Protein AF-A0A8S3HM03-F1 (afdb_monomer_lite)

Sequence (88 aa):
LLHLLNSSTRDRLRQLTYEFIVLCLTDVRCMELSPSSLGIGCLLMACDAINCCDIIPKQVFEYEQVKNITFQTSLIFIQQILMNINCE

Radius of gyration: 12.64 Å; chains: 1; bounding box: 28×20×33 Å

Foldseek 3Di:
DLVVDDPVLSVQLVVQLVVLLVLLVVDPVSVPDDPVLSSVLSSQVSCVVSVVNPPRVVVVCVVVVPPDPSSVVSNVVSVVSVVVVVVD

Structure (mmCIF, N/CA/C/O backbone):
data_AF-A0A8S3HM03-F1
#
_entry.id   AF-A0A8S3HM03-F1
#
loop_
_atom_site.group_PDB
_atom_site.id
_atom_site.type_symbol
_atom_site.label_atom_id
_atom_site.label_alt_id
_atom_site.label_comp_id
_atom_site.label_asym_id
_atom_site.label_entity_id
_atom_site.label_seq_id
_atom_site.pdbx_PDB_ins_code
_atom_site.Cartn_x
_atom_site.Cartn_y
_atom_site.Cartn_z
_atom_site.occupancy
_atom_site.B_iso_or_equiv
_atom_site.auth_seq_id
_atom_site.auth_comp_id
_atom_site.auth_asym_id
_atom_site.auth_atom_id
_atom_site.pdbx_PDB_model_num
ATOM 1 N N . LEU A 1 1 ? 1.919 -2.706 14.585 1.00 61.34 1 LEU A N 1
ATOM 2 C CA . LEU A 1 1 ? 1.022 -2.082 13.590 1.00 61.34 1 LEU A CA 1
ATOM 3 C C . LEU A 1 1 ? -0.365 -2.732 13.594 1.00 61.34 1 LEU A C 1
ATOM 5 O O . LEU A 1 1 ? -1.219 -2.246 14.315 1.00 61.34 1 LEU A O 1
ATOM 9 N N . LEU A 1 2 ? -0.599 -3.867 12.922 1.00 60.88 2 LEU A N 1
ATOM 10 C CA . LEU A 1 2 ? -1.956 -4.442 12.768 1.00 60.88 2 LEU A CA 1
ATOM 11 C C . LEU A 1 2 ? -2.640 -4.945 14.061 1.00 60.88 2 LEU A C 1
ATOM 13 O O . LEU A 1 2 ? -3.847 -5.166 14.067 1.00 60.88 2 LEU A O 1
ATOM 17 N N . HIS A 1 3 ? -1.908 -5.157 15.158 1.00 69.00 3 HIS A N 1
ATOM 18 C CA . HIS A 1 3 ? -2.494 -5.604 16.432 1.00 69.00 3 HIS A CA 1
ATOM 19 C C . HIS A 1 3 ? -3.275 -4.503 17.171 1.00 69.00 3 HIS A C 1
ATOM 21 O O . HIS A 1 3 ? -4.019 -4.820 18.090 1.00 69.00 3 HIS A O 1
ATOM 27 N N . LEU A 1 4 ? -3.107 -3.236 16.773 1.00 67.75 4 LEU A N 1
ATOM 28 C CA . LEU A 1 4 ? -3.797 -2.080 17.361 1.00 67.75 4 LEU A CA 1
ATOM 29 C C . LEU A 1 4 ? -5.205 -1.872 16.787 1.00 67.75 4 LEU A C 1
ATOM 31 O O . LEU A 1 4 ? -5.978 -1.076 17.307 1.00 67.75 4 LEU A O 1
ATOM 35 N N . LEU A 1 5 ? -5.535 -2.583 15.709 1.00 73.25 5 LEU A N 1
ATOM 36 C CA . LEU A 1 5 ? -6.842 -2.542 15.075 1.00 73.25 5 LEU A CA 1
ATOM 37 C C . LEU A 1 5 ? -7.712 -3.686 15.600 1.00 73.25 5 LEU A C 1
ATOM 39 O O . LEU A 1 5 ? -7.223 -4.795 15.842 1.00 73.25 5 LEU A O 1
ATOM 43 N N . ASN A 1 6 ? -9.020 -3.439 15.707 1.00 84.62 6 ASN A N 1
ATOM 44 C CA . ASN A 1 6 ? -9.977 -4.526 15.898 1.00 84.62 6 ASN A CA 1
ATOM 45 C C . ASN A 1 6 ? -9.905 -5.509 14.707 1.00 84.62 6 ASN A C 1
ATOM 47 O O . ASN A 1 6 ? -9.411 -5.166 13.627 1.00 84.62 6 ASN A O 1
ATOM 51 N N . SER A 1 7 ? -10.379 -6.742 14.907 1.00 84.62 7 SER A N 1
ATOM 52 C CA . SER A 1 7 ? -10.279 -7.810 13.901 1.00 84.62 7 SER A CA 1
ATOM 53 C C . SER A 1 7 ? -10.891 -7.415 12.556 1.00 84.62 7 SER A C 1
ATOM 55 O O . SER A 1 7 ? -10.227 -7.562 11.537 1.00 84.62 7 SER A O 1
ATOM 57 N N . SER A 1 8 ? -12.088 -6.828 12.568 1.00 87.00 8 SER A N 1
ATOM 58 C CA . SER A 1 8 ? -12.805 -6.404 11.360 1.00 87.00 8 SER A CA 1
ATOM 59 C C . SER A 1 8 ? -12.033 -5.351 10.553 1.00 87.00 8 SER A C 1
ATOM 61 O O . SER A 1 8 ? -11.817 -5.514 9.352 1.00 87.00 8 SER A O 1
ATOM 63 N N . THR A 1 9 ? -11.532 -4.298 11.205 1.00 84.50 9 THR A N 1
ATOM 64 C CA . THR A 1 9 ? -10.749 -3.241 10.548 1.00 84.50 9 THR A CA 1
ATOM 65 C C . THR A 1 9 ? -9.429 -3.779 10.009 1.00 84.50 9 THR A C 1
ATOM 67 O O . THR A 1 9 ? -9.026 -3.422 8.907 1.00 84.50 9 THR A O 1
ATOM 70 N N . ARG A 1 10 ? -8.758 -4.664 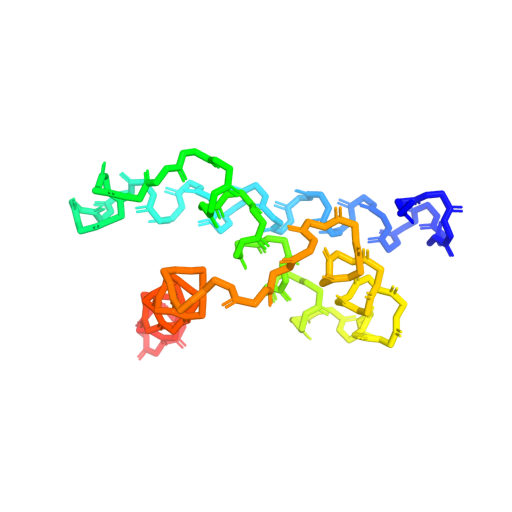10.752 1.00 85.44 10 ARG A N 1
ATOM 71 C CA . ARG A 1 10 ? -7.515 -5.302 10.303 1.00 85.44 10 ARG A CA 1
ATOM 72 C C . ARG A 1 10 ? -7.726 -6.164 9.061 1.00 85.44 10 ARG A C 1
ATOM 74 O O . ARG A 1 10 ? -6.892 -6.121 8.159 1.00 85.44 10 ARG A O 1
ATOM 81 N N . ASP A 1 11 ? -8.788 -6.960 9.031 1.00 89.19 11 ASP A N 1
ATOM 82 C CA . ASP A 1 11 ? -9.062 -7.855 7.908 1.00 89.19 11 ASP A CA 1
ATOM 83 C C . ASP A 1 11 ? -9.444 -7.049 6.663 1.00 89.19 11 ASP A C 1
ATOM 85 O O . ASP A 1 11 ? -8.889 -7.281 5.589 1.00 89.19 11 ASP A O 1
ATOM 89 N N . ARG A 1 12 ? -10.261 -6.003 6.834 1.00 87.56 12 ARG A N 1
ATOM 90 C CA . ARG A 1 12 ? -10.597 -5.061 5.760 1.00 87.56 12 ARG A CA 1
ATOM 91 C C . ARG A 1 12 ? -9.378 -4.292 5.248 1.00 87.56 12 ARG A C 1
ATOM 93 O O . ARG A 1 12 ? -9.225 -4.142 4.042 1.00 87.56 12 ARG A O 1
ATOM 100 N N . LEU A 1 13 ? -8.481 -3.865 6.139 1.00 86.94 13 LEU A N 1
ATOM 101 C CA . LEU A 1 13 ? -7.233 -3.202 5.759 1.00 86.94 13 LEU A CA 1
ATOM 102 C C . LEU A 1 13 ? -6.333 -4.125 4.935 1.00 86.94 13 LEU A C 1
ATOM 104 O O . LEU A 1 13 ? -5.792 -3.702 3.918 1.00 86.94 13 LEU A O 1
ATOM 108 N N . ARG A 1 14 ? -6.175 -5.386 5.356 1.00 88.50 14 ARG A N 1
ATOM 109 C CA . ARG A 1 14 ? -5.382 -6.385 4.622 1.00 88.50 14 ARG A CA 1
ATOM 110 C C . ARG A 1 14 ? -5.948 -6.645 3.237 1.00 88.50 14 ARG A C 1
ATOM 112 O O . ARG A 1 14 ? -5.183 -6.647 2.278 1.00 88.50 14 ARG A O 1
ATOM 119 N N . GLN A 1 15 ? -7.259 -6.856 3.153 1.00 92.44 15 GLN A N 1
ATOM 120 C CA . GLN A 1 15 ? -7.938 -7.090 1.887 1.00 92.44 15 GLN A CA 1
ATOM 121 C C . GLN A 1 15 ? -7.725 -5.907 0.937 1.00 92.44 15 GLN A C 1
ATOM 123 O O . GLN A 1 15 ? -7.227 -6.096 -0.167 1.00 92.44 15 GLN A O 1
ATOM 128 N N . LEU A 1 16 ? -8.003 -4.689 1.401 1.00 89.50 16 LEU A N 1
ATOM 129 C CA . LEU A 1 16 ? -7.901 -3.496 0.566 1.00 89.50 16 LEU A CA 1
ATOM 130 C C . LEU A 1 16 ? -6.450 -3.181 0.165 1.00 89.50 16 LEU A C 1
ATOM 132 O O . LEU A 1 16 ? -6.182 -2.804 -0.970 1.00 89.50 16 LEU A O 1
ATOM 136 N N . THR A 1 17 ? -5.490 -3.414 1.067 1.00 89.44 17 THR A N 1
ATOM 137 C CA . THR A 1 17 ? -4.057 -3.301 0.744 1.00 89.44 17 THR A CA 1
ATOM 138 C C . THR A 1 17 ? -3.672 -4.268 -0.375 1.00 89.44 17 THR A C 1
ATOM 140 O O . THR A 1 17 ? -2.935 -3.892 -1.281 1.00 89.44 17 THR A O 1
ATOM 143 N N . TYR A 1 18 ? -4.165 -5.510 -0.329 1.00 91.81 18 TYR A N 1
ATOM 144 C CA . TYR A 1 18 ? -3.896 -6.503 -1.366 1.00 91.81 18 TYR A CA 1
ATOM 145 C C . TYR A 1 18 ? -4.525 -6.113 -2.707 1.00 91.81 18 TYR A C 1
ATOM 147 O O . TYR A 1 18 ? -3.846 -6.168 -3.729 1.00 91.81 18 TYR A O 1
ATOM 155 N N . GLU A 1 19 ? -5.781 -5.661 -2.700 1.00 90.12 19 GLU A N 1
ATOM 156 C CA . GLU A 1 19 ? -6.468 -5.162 -3.898 1.00 90.12 19 GLU A CA 1
ATOM 157 C C . GLU A 1 19 ? -5.684 -4.013 -4.550 1.00 90.12 19 GLU A C 1
ATOM 159 O O . GLU A 1 19 ? -5.422 -4.050 -5.750 1.00 90.12 19 GLU A O 1
ATOM 164 N N . PHE A 1 20 ? -5.205 -3.049 -3.759 1.00 88.62 20 PHE A N 1
ATOM 165 C CA . PHE A 1 20 ? -4.390 -1.940 -4.261 1.00 88.62 20 PHE A CA 1
ATOM 166 C C . PHE A 1 20 ? -3.036 -2.387 -4.813 1.00 88.62 20 PHE A C 1
ATOM 168 O O . PHE A 1 20 ? -2.611 -1.876 -5.845 1.00 88.62 20 PHE A O 1
ATOM 175 N N . ILE A 1 21 ? -2.372 -3.367 -4.192 1.00 89.50 21 ILE A N 1
ATOM 176 C CA . ILE A 1 21 ? -1.130 -3.934 -4.738 1.00 89.50 21 ILE A CA 1
ATOM 177 C C . ILE A 1 21 ? -1.397 -4.580 -6.098 1.00 89.50 21 ILE A C 1
ATOM 179 O O . ILE A 1 21 ? -0.657 -4.322 -7.043 1.00 89.50 21 ILE A O 1
ATOM 183 N N . VAL A 1 22 ? -2.445 -5.400 -6.212 1.00 89.94 22 VAL A N 1
ATOM 184 C CA . VAL A 1 22 ? -2.799 -6.064 -7.475 1.00 89.94 22 VAL A CA 1
ATOM 185 C C . VAL A 1 22 ? -3.102 -5.035 -8.561 1.00 89.94 22 VAL A C 1
ATOM 187 O O . VAL A 1 22 ? -2.592 -5.178 -9.668 1.00 89.94 22 VAL A O 1
ATOM 190 N N . LEU A 1 23 ? -3.860 -3.983 -8.239 1.00 86.38 23 LEU A N 1
ATOM 191 C CA . LEU A 1 23 ? -4.145 -2.883 -9.162 1.00 86.38 23 LEU A CA 1
ATOM 192 C C . LEU A 1 23 ? -2.876 -2.146 -9.592 1.00 86.38 23 LEU A C 1
ATOM 194 O O . LEU A 1 23 ? -2.679 -1.913 -10.775 1.00 86.38 23 LEU A O 1
ATOM 198 N N . CYS A 1 24 ? -1.978 -1.825 -8.666 1.00 85.31 24 CYS A N 1
ATOM 199 C CA . CYS A 1 24 ? -0.709 -1.196 -9.017 1.00 85.31 24 CYS A CA 1
ATOM 200 C C . CYS A 1 24 ? 0.147 -2.094 -9.923 1.00 85.31 24 CYS A C 1
ATOM 202 O O . CYS A 1 24 ? 0.793 -1.598 -10.836 1.00 85.31 24 CYS A O 1
ATOM 204 N N . LEU A 1 25 ? 0.139 -3.416 -9.728 1.00 85.31 25 LEU A N 1
ATOM 205 C CA . LEU A 1 25 ? 0.919 -4.346 -10.554 1.00 85.31 25 LEU A CA 1
ATOM 206 C C . LEU A 1 25 ? 0.418 -4.475 -12.002 1.00 85.31 25 LEU A C 1
ATOM 208 O O . LEU A 1 25 ? 1.158 -4.997 -12.838 1.00 85.31 25 LEU A O 1
ATOM 212 N N . THR A 1 26 ? -0.797 -4.016 -12.323 1.00 84.81 26 THR A N 1
ATOM 213 C CA . THR A 1 26 ? -1.261 -3.946 -13.721 1.00 84.81 26 THR A CA 1
ATOM 214 C C . THR A 1 26 ? -0.699 -2.732 -14.463 1.00 84.81 26 THR A C 1
ATOM 216 O O . THR A 1 26 ? -0.699 -2.718 -15.694 1.00 84.81 26 THR A O 1
ATOM 219 N N . ASP A 1 27 ? -0.164 -1.744 -13.739 1.00 81.00 27 ASP A N 1
ATOM 220 C CA . ASP A 1 27 ? 0.458 -0.554 -14.302 1.00 81.00 27 ASP A CA 1
ATOM 221 C C . ASP A 1 27 ? 1.981 -0.727 -14.392 1.00 81.00 27 ASP A C 1
ATOM 223 O O . ASP A 1 27 ? 2.687 -0.871 -13.389 1.00 81.00 27 ASP A O 1
ATOM 227 N N . VAL A 1 28 ? 2.514 -0.669 -15.615 1.00 78.25 28 VAL A N 1
ATOM 228 C CA . VAL A 1 28 ? 3.955 -0.819 -15.888 1.00 78.25 28 VAL A CA 1
ATOM 229 C C . VAL A 1 28 ? 4.815 0.170 -15.108 1.00 78.25 28 VAL A C 1
ATOM 231 O O . VAL A 1 28 ? 5.963 -0.126 -14.790 1.00 78.25 28 VAL A O 1
ATOM 234 N N . ARG A 1 29 ? 4.265 1.329 -14.747 1.00 76.75 29 ARG A N 1
ATOM 235 C CA . ARG A 1 29 ? 5.002 2.366 -14.036 1.00 76.75 29 ARG A CA 1
ATOM 236 C C . ARG A 1 29 ? 5.236 2.010 -12.563 1.00 76.75 29 ARG A C 1
ATOM 238 O O . ARG A 1 29 ? 6.205 2.462 -11.963 1.00 76.75 29 ARG A O 1
ATOM 245 N N . CYS A 1 30 ? 4.392 1.162 -11.974 1.00 75.75 30 CYS A N 1
ATOM 246 C CA . CYS A 1 30 ? 4.612 0.633 -10.627 1.00 75.75 30 CYS A CA 1
ATOM 247 C C . CYS A 1 30 ? 5.698 -0.443 -10.571 1.00 75.75 30 CYS A C 1
ATOM 249 O O . CYS A 1 30 ? 6.181 -0.740 -9.479 1.00 75.75 30 CYS A O 1
ATOM 251 N N . MET A 1 31 ? 6.110 -1.009 -11.710 1.00 76.06 31 MET A N 1
ATOM 252 C CA . MET A 1 31 ? 7.174 -2.018 -11.747 1.00 76.06 31 MET A CA 1
ATOM 253 C C . MET A 1 31 ? 8.561 -1.436 -11.444 1.00 76.06 31 MET A C 1
ATOM 255 O O . MET A 1 31 ? 9.469 -2.182 -11.088 1.00 76.06 31 MET A O 1
ATOM 259 N N . GLU A 1 32 ? 8.725 -0.115 -11.542 1.00 78.94 32 GLU A N 1
ATOM 260 C CA . GLU A 1 32 ? 9.963 0.583 -11.170 1.00 78.94 32 GLU A CA 1
ATOM 261 C C . GLU A 1 32 ? 10.079 0.824 -9.655 1.00 78.94 32 GLU A C 1
ATOM 263 O O . GLU A 1 32 ? 11.149 1.179 -9.154 1.00 78.94 32 GLU A O 1
ATOM 268 N N . LEU A 1 33 ? 8.992 0.620 -8.901 1.00 76.69 33 LEU A N 1
ATOM 269 C CA . LEU A 1 33 ? 8.986 0.786 -7.452 1.00 76.69 33 LEU A CA 1
ATOM 270 C C . LEU A 1 33 ? 9.585 -0.439 -6.762 1.00 76.69 33 LEU A C 1
ATOM 272 O O . LEU A 1 33 ? 9.341 -1.585 -7.140 1.00 76.69 33 LEU A O 1
ATOM 276 N N . SER A 1 34 ? 10.316 -0.206 -5.669 1.00 82.06 34 SER A N 1
ATOM 277 C CA . SER A 1 34 ? 10.729 -1.319 -4.815 1.00 82.06 34 SER A CA 1
ATOM 278 C C . SER A 1 34 ? 9.488 -2.014 -4.225 1.00 82.06 34 SER A C 1
ATOM 280 O O . SER A 1 34 ? 8.523 -1.325 -3.866 1.00 82.06 34 SER A O 1
ATOM 282 N N . PRO A 1 35 ? 9.496 -3.350 -4.048 1.00 82.44 35 PRO A N 1
ATOM 283 C CA . PRO A 1 35 ? 8.366 -4.066 -3.455 1.00 82.44 35 PRO A CA 1
ATOM 284 C C . PRO A 1 35 ? 7.944 -3.511 -2.087 1.00 82.44 35 PRO A C 1
ATOM 286 O O . PRO A 1 35 ? 6.754 -3.445 -1.784 1.00 82.44 35 PRO A O 1
ATOM 289 N N . SER A 1 36 ? 8.909 -3.054 -1.280 1.00 80.56 36 SER A N 1
ATOM 290 C CA . SER A 1 36 ? 8.648 -2.412 0.012 1.00 80.56 36 SER A CA 1
ATOM 291 C C . SER A 1 36 ? 7.919 -1.077 -0.152 1.00 80.56 36 SER A C 1
ATOM 293 O O . SER A 1 36 ? 6.906 -0.849 0.506 1.00 80.56 36 SER A O 1
ATOM 295 N N . SER A 1 37 ? 8.380 -0.213 -1.064 1.00 77.56 37 SER A N 1
ATOM 296 C CA . SER A 1 37 ? 7.738 1.081 -1.345 1.00 77.56 37 SER A CA 1
ATOM 297 C C . SER A 1 37 ? 6.313 0.900 -1.867 1.00 77.56 37 SER A C 1
ATOM 299 O O . SER A 1 37 ? 5.406 1.603 -1.422 1.00 77.56 37 SER A O 1
ATOM 301 N N . LEU A 1 38 ? 6.107 -0.078 -2.754 1.00 83.56 38 LEU A N 1
ATOM 302 C CA . LEU A 1 38 ? 4.790 -0.424 -3.274 1.00 83.56 38 LEU A CA 1
ATOM 303 C C . LEU A 1 38 ? 3.855 -0.911 -2.160 1.00 83.56 38 LEU A C 1
ATOM 305 O O . LEU A 1 38 ? 2.751 -0.390 -2.004 1.00 83.56 38 LEU A O 1
ATOM 309 N N . GLY A 1 39 ? 4.306 -1.880 -1.360 1.00 84.38 39 GLY A N 1
ATOM 310 C CA . GLY A 1 39 ? 3.505 -2.462 -0.286 1.00 84.38 39 GLY A CA 1
ATOM 311 C C . GLY A 1 39 ? 3.122 -1.444 0.787 1.00 84.38 39 GLY A C 1
ATOM 312 O O . GLY A 1 39 ? 1.964 -1.393 1.203 1.00 84.38 39 GLY A O 1
ATOM 313 N N . ILE A 1 40 ? 4.062 -0.593 1.205 1.00 80.75 40 ILE A N 1
ATOM 314 C CA . ILE A 1 40 ? 3.786 0.441 2.206 1.00 80.75 40 ILE A CA 1
ATOM 315 C C . ILE A 1 40 ? 2.879 1.534 1.625 1.00 80.75 40 ILE A C 1
ATOM 317 O O . ILE A 1 40 ? 1.943 1.958 2.300 1.00 80.75 40 ILE A O 1
ATOM 321 N N . GLY A 1 41 ? 3.104 1.974 0.383 1.00 80.69 41 GLY A N 1
ATOM 322 C CA . GLY A 1 41 ? 2.236 2.967 -0.250 1.00 80.69 41 GLY A CA 1
ATOM 323 C C . GLY A 1 41 ? 0.793 2.475 -0.378 1.00 80.69 41 GLY A C 1
ATOM 324 O O . GLY A 1 41 ? -0.131 3.184 0.014 1.00 80.69 41 GLY A O 1
ATOM 325 N N . CYS A 1 42 ? 0.594 1.224 -0.801 1.00 86.25 42 CYS A N 1
ATOM 326 C CA . CYS A 1 42 ? -0.734 0.608 -0.851 1.00 86.25 42 CYS A CA 1
ATOM 327 C C . CYS A 1 42 ? -1.365 0.473 0.543 1.00 86.25 42 CYS A C 1
ATOM 329 O O . CYS A 1 42 ? -2.558 0.722 0.699 1.00 86.25 42 CYS A O 1
ATOM 331 N N . LEU A 1 43 ? -0.577 0.139 1.572 1.00 84.88 43 LEU A N 1
ATOM 332 C CA . LEU A 1 43 ? -1.055 0.076 2.956 1.00 84.88 43 LEU A CA 1
ATOM 333 C C . LEU A 1 43 ? -1.534 1.444 3.453 1.00 84.88 43 LEU A C 1
ATOM 335 O O . LEU A 1 43 ? -2.577 1.526 4.098 1.00 84.88 43 LEU A O 1
ATOM 339 N N . LEU A 1 44 ? -0.789 2.514 3.167 1.00 80.25 44 LEU A N 1
ATOM 340 C CA . LEU A 1 44 ? -1.152 3.874 3.570 1.00 80.25 44 LEU A CA 1
ATOM 341 C C . LEU A 1 44 ? -2.422 4.349 2.859 1.00 80.25 44 LEU A C 1
ATOM 343 O O . LEU A 1 44 ? -3.301 4.910 3.506 1.00 80.25 44 LEU A O 1
ATOM 347 N N . MET A 1 45 ? -2.565 4.035 1.572 1.00 81.38 45 MET A N 1
ATOM 348 C CA . MET A 1 45 ? -3.785 4.312 0.810 1.00 81.38 45 MET A CA 1
ATOM 349 C C . MET A 1 45 ? -4.986 3.527 1.330 1.00 81.38 45 MET A C 1
ATOM 351 O O . MET A 1 45 ? -6.079 4.070 1.464 1.00 81.38 45 MET A O 1
ATOM 355 N N . ALA A 1 46 ? -4.792 2.255 1.674 1.00 84.94 46 ALA A N 1
ATOM 356 C CA . ALA A 1 46 ? -5.846 1.444 2.265 1.00 84.94 46 ALA A CA 1
ATOM 357 C C . ALA A 1 46 ? -6.238 1.958 3.659 1.00 84.94 46 ALA A C 1
ATOM 359 O O . ALA A 1 46 ? -7.415 1.915 4.010 1.00 84.94 46 ALA A O 1
ATOM 360 N N . CYS A 1 47 ? -5.278 2.479 4.435 1.00 80.62 47 CYS A N 1
ATOM 361 C CA . CYS A 1 47 ? -5.558 3.132 5.714 1.00 80.62 47 CYS A CA 1
ATOM 362 C C . CYS A 1 47 ? -6.412 4.390 5.542 1.00 80.62 47 CYS A C 1
ATOM 364 O O . CYS A 1 47 ? -7.334 4.593 6.335 1.00 80.62 47 CYS A O 1
ATOM 366 N N . ASP A 1 48 ? -6.112 5.191 4.517 1.00 80.19 48 ASP A N 1
ATOM 367 C CA . ASP A 1 48 ? -6.872 6.387 4.148 1.00 80.19 48 ASP A CA 1
ATOM 368 C C . ASP A 1 48 ? -8.312 6.045 3.767 1.00 80.19 48 ASP A C 1
ATOM 370 O O . ASP A 1 48 ? -9.263 6.521 4.383 1.00 80.19 48 ASP A O 1
ATOM 374 N N . ALA A 1 49 ? -8.479 5.081 2.864 1.00 81.88 49 ALA A N 1
ATOM 375 C CA . ALA A 1 49 ? -9.784 4.645 2.382 1.00 81.88 49 ALA A CA 1
ATOM 376 C C . ALA A 1 49 ? -10.718 4.092 3.479 1.00 81.88 49 ALA A C 1
ATOM 378 O O . ALA A 1 49 ? -11.941 4.144 3.329 1.00 81.88 49 ALA A O 1
ATOM 379 N N . ILE A 1 50 ? -10.177 3.554 4.580 1.00 82.44 50 ILE A N 1
ATOM 380 C CA . ILE A 1 50 ? -10.978 3.036 5.706 1.00 82.44 50 ILE A CA 1
ATOM 381 C C . ILE A 1 50 ? -10.949 3.936 6.948 1.00 82.44 50 ILE A C 1
ATOM 383 O O . ILE A 1 50 ? -11.439 3.520 8.001 1.00 82.44 50 ILE A O 1
ATOM 387 N N . ASN A 1 51 ? -10.402 5.153 6.840 1.00 75.44 51 ASN A N 1
ATOM 388 C CA . ASN A 1 51 ? -10.287 6.131 7.924 1.00 75.44 51 ASN A CA 1
ATOM 389 C C . ASN A 1 51 ? -9.599 5.582 9.191 1.00 75.44 51 ASN A C 1
ATOM 391 O O . ASN A 1 51 ? -10.026 5.864 10.311 1.00 75.44 51 ASN A O 1
ATOM 395 N N . CYS A 1 52 ? -8.524 4.797 9.047 1.00 70.88 52 CYS A N 1
ATOM 396 C CA . CYS A 1 52 ? -7.698 4.356 10.184 1.00 70.88 52 CYS A CA 1
ATOM 397 C C . CYS A 1 52 ? -6.368 5.135 10.299 1.00 70.88 52 CYS A C 1
ATOM 399 O O . CYS A 1 52 ? -5.357 4.610 10.781 1.00 70.88 52 CYS A O 1
ATOM 401 N N . CYS A 1 53 ? -6.384 6.393 9.841 1.00 59.75 53 CYS A N 1
ATOM 402 C CA . CYS A 1 53 ? -5.232 7.243 9.513 1.00 59.75 53 CYS A CA 1
ATOM 403 C C . CYS A 1 53 ? -4.369 7.716 10.684 1.00 59.75 53 CYS A C 1
ATOM 405 O O . CYS A 1 53 ? -3.240 8.142 10.458 1.00 59.75 53 CYS A O 1
ATOM 407 N N . ASP A 1 54 ? -4.837 7.635 11.926 1.00 60.78 54 ASP A N 1
ATOM 408 C CA . ASP A 1 54 ? -4.108 8.285 13.024 1.00 60.78 54 ASP A CA 1
ATOM 409 C C . ASP A 1 54 ? -2.984 7.417 13.614 1.00 60.78 54 ASP A C 1
ATOM 411 O O . ASP A 1 54 ? -2.027 7.930 14.194 1.00 60.78 54 ASP A O 1
ATOM 415 N N . ILE A 1 55 ? -3.065 6.090 13.461 1.00 59.56 55 ILE A N 1
ATOM 416 C CA . ILE A 1 55 ? -2.176 5.146 14.165 1.00 59.56 55 ILE A CA 1
ATOM 417 C C . ILE A 1 55 ? -1.086 4.584 13.246 1.00 59.56 55 ILE A C 1
ATOM 419 O O . ILE A 1 55 ? 0.070 4.458 13.651 1.00 59.56 55 ILE A O 1
ATOM 423 N N . ILE A 1 56 ? -1.444 4.220 12.012 1.00 60.84 56 ILE A N 1
ATOM 424 C CA . ILE A 1 56 ? -0.559 3.461 11.117 1.00 60.84 56 ILE A CA 1
ATOM 425 C C . ILE A 1 56 ? 0.442 4.355 10.375 1.00 60.84 56 ILE A C 1
ATOM 427 O O . ILE A 1 56 ? 1.631 4.045 10.445 1.00 60.84 56 ILE A O 1
ATOM 431 N N . PRO A 1 57 ? 0.042 5.472 9.740 1.00 58.88 57 PRO A N 1
ATOM 432 C CA . PRO A 1 57 ? 0.970 6.358 9.042 1.00 58.88 57 PRO A CA 1
ATOM 433 C C . PRO A 1 57 ? 2.111 6.842 9.934 1.00 58.88 57 PRO A C 1
ATOM 435 O O . PRO A 1 57 ? 3.273 6.675 9.579 1.00 58.88 57 PRO A O 1
ATOM 438 N N . LYS A 1 58 ? 1.807 7.339 11.139 1.00 60.88 58 LYS A N 1
ATOM 439 C CA . LYS A 1 58 ? 2.822 7.842 12.074 1.00 60.88 58 LYS A CA 1
ATOM 440 C C . LYS A 1 58 ? 3.866 6.777 12.437 1.00 60.88 58 LYS A C 1
ATOM 442 O O . LYS A 1 58 ? 5.059 7.042 12.356 1.00 60.88 58 LYS A O 1
ATOM 447 N N . GLN A 1 59 ? 3.425 5.560 12.760 1.00 61.75 59 GLN A N 1
ATOM 448 C CA . GLN A 1 59 ? 4.330 4.456 13.098 1.00 61.75 59 GLN A CA 1
ATOM 449 C C . GLN A 1 59 ? 5.116 3.939 11.885 1.00 61.75 59 GLN A C 1
ATOM 451 O O . GLN A 1 59 ? 6.262 3.535 12.041 1.00 61.75 59 GLN A O 1
ATOM 456 N N . VAL A 1 60 ? 4.532 3.953 10.684 1.00 64.06 60 VAL A N 1
ATOM 457 C CA . VAL A 1 60 ? 5.227 3.582 9.440 1.00 64.06 60 VAL A CA 1
ATOM 458 C C . VAL A 1 60 ? 6.342 4.583 9.129 1.00 64.06 60 VAL A C 1
ATOM 460 O O . VAL A 1 60 ? 7.473 4.171 8.880 1.00 64.06 60 VAL A O 1
ATOM 463 N N . PHE A 1 61 ? 6.061 5.887 9.216 1.00 62.12 61 PHE A N 1
ATOM 464 C CA . PHE A 1 61 ? 7.062 6.935 8.994 1.00 62.12 61 PHE A CA 1
ATOM 465 C C . PHE A 1 61 ? 8.180 6.920 10.050 1.00 62.12 61 PHE A C 1
ATOM 467 O O . PHE A 1 61 ? 9.341 7.160 9.712 1.00 62.12 61 PHE A O 1
ATOM 474 N N . GLU A 1 62 ? 7.851 6.608 11.309 1.00 61.12 62 GLU A N 1
ATOM 475 C CA . GLU A 1 62 ? 8.827 6.455 12.396 1.00 61.12 62 GLU A CA 1
ATOM 476 C C . GLU A 1 62 ? 9.696 5.194 12.235 1.00 61.12 62 GLU A C 1
ATOM 478 O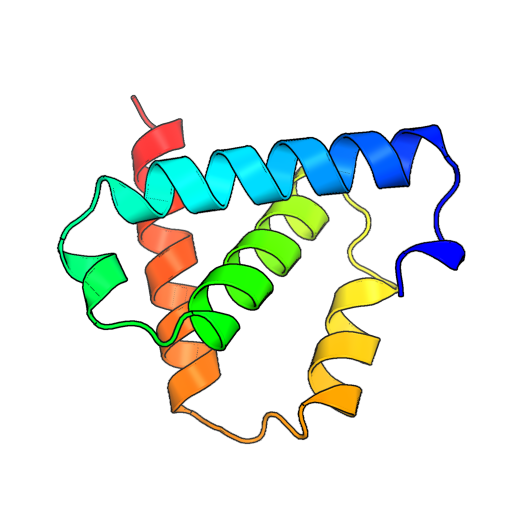 O . GLU A 1 62 ? 10.903 5.254 12.473 1.00 61.12 62 GLU A O 1
ATOM 483 N N . TYR A 1 63 ? 9.117 4.067 11.804 1.00 61.81 63 TYR A N 1
ATOM 484 C CA . TYR A 1 63 ? 9.824 2.785 11.692 1.00 61.81 63 TYR A CA 1
ATOM 485 C C . TYR A 1 63 ? 10.789 2.737 10.505 1.00 61.81 63 TYR A C 1
ATOM 487 O O . TYR A 1 63 ? 11.903 2.235 10.628 1.00 61.81 63 TYR A O 1
ATOM 495 N N . GLU A 1 64 ? 10.390 3.292 9.364 1.00 57.94 64 GLU A N 1
ATOM 496 C CA . GLU A 1 64 ? 11.216 3.287 8.154 1.00 57.94 64 GLU A CA 1
ATOM 497 C C . GLU A 1 64 ? 12.252 4.432 8.117 1.00 57.94 64 GLU A C 1
ATOM 499 O O . GLU A 1 64 ? 13.007 4.543 7.155 1.00 57.94 64 GLU A O 1
ATOM 504 N N . GLN A 1 65 ? 12.322 5.295 9.146 1.00 54.59 65 GLN A N 1
ATOM 505 C CA . GLN A 1 65 ? 13.173 6.500 9.143 1.00 54.59 65 GLN A CA 1
ATOM 506 C C . GLN A 1 65 ? 13.038 7.293 7.830 1.00 54.59 65 GLN A C 1
ATOM 508 O O . GLN A 1 65 ? 14.029 7.759 7.257 1.00 54.59 65 GLN A O 1
ATOM 513 N N . VAL A 1 66 ? 11.807 7.427 7.322 1.00 51.12 66 VAL A N 1
ATOM 514 C CA . VAL A 1 66 ? 11.538 7.961 5.982 1.00 51.12 66 VAL A CA 1
ATOM 515 C C . VAL A 1 66 ? 11.728 9.475 5.959 1.00 51.12 66 VAL A C 1
ATOM 517 O O . VAL A 1 66 ? 10.791 10.262 5.903 1.00 51.12 66 VAL A O 1
ATOM 520 N N . LYS A 1 67 ? 12.984 9.903 5.949 1.00 51.50 67 LYS A N 1
ATOM 521 C CA . LYS A 1 67 ? 13.407 11.185 5.376 1.00 51.50 67 LYS A CA 1
ATOM 522 C C . LYS A 1 67 ? 13.733 11.034 3.887 1.00 51.50 67 LYS A C 1
ATOM 524 O O . LYS A 1 67 ? 1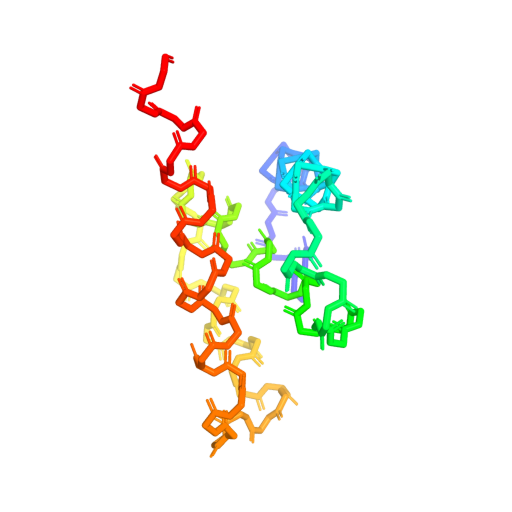4.437 11.858 3.314 1.00 51.50 67 LYS A O 1
ATOM 529 N N . ASN A 1 68 ? 13.285 9.939 3.273 1.00 56.66 68 ASN A N 1
ATOM 530 C CA . ASN A 1 68 ? 13.705 9.532 1.947 1.00 56.66 68 ASN A CA 1
ATOM 531 C C . ASN A 1 68 ? 12.709 10.062 0.909 1.00 56.66 68 ASN A C 1
ATOM 533 O O . ASN A 1 68 ? 11.594 9.553 0.793 1.00 56.66 68 ASN A O 1
ATOM 537 N N . ILE A 1 69 ? 13.119 11.093 0.165 1.00 57.94 69 ILE A N 1
ATOM 538 C CA . ILE A 1 69 ? 12.360 11.716 -0.935 1.00 57.94 69 ILE A CA 1
ATOM 539 C C . ILE A 1 69 ? 11.793 10.645 -1.882 1.00 57.94 69 ILE A C 1
ATOM 541 O O . ILE A 1 69 ? 10.643 10.731 -2.295 1.00 57.94 69 ILE A O 1
ATOM 545 N N . THR A 1 70 ? 12.552 9.574 -2.129 1.00 60.00 70 THR A N 1
ATOM 546 C CA . THR A 1 70 ? 12.159 8.426 -2.958 1.00 60.00 70 THR A CA 1
ATOM 547 C C . THR A 1 70 ? 10.847 7.777 -2.513 1.00 60.00 70 THR A C 1
ATOM 549 O O . THR A 1 70 ? 10.031 7.386 -3.346 1.00 60.00 70 THR A O 1
ATOM 552 N N . PHE A 1 71 ? 10.598 7.692 -1.206 1.00 63.66 71 PHE A N 1
ATOM 553 C CA . PHE A 1 71 ? 9.365 7.118 -0.672 1.00 63.66 71 PHE A CA 1
ATOM 554 C C . PHE A 1 71 ? 8.171 8.061 -0.846 1.00 63.66 71 PHE A C 1
ATOM 556 O O . PHE A 1 71 ? 7.103 7.616 -1.250 1.00 63.66 71 PHE A O 1
ATOM 563 N N . GLN A 1 72 ? 8.345 9.363 -0.593 1.00 66.19 72 GLN A N 1
ATOM 564 C CA . GLN A 1 72 ? 7.281 10.348 -0.823 1.00 66.19 72 GLN A CA 1
ATOM 565 C C . GLN A 1 72 ? 6.896 10.414 -2.304 1.00 66.19 72 GLN A C 1
ATOM 567 O O . GLN A 1 72 ? 5.710 10.424 -2.626 1.00 66.19 72 GLN A O 1
ATOM 572 N N . THR A 1 73 ? 7.880 10.360 -3.205 1.00 62.84 73 THR A N 1
ATOM 573 C CA . THR A 1 73 ? 7.635 10.267 -4.649 1.00 62.84 73 THR A CA 1
ATOM 574 C C . THR A 1 73 ? 6.891 8.978 -5.008 1.00 62.84 73 THR A C 1
ATOM 576 O O . THR A 1 73 ? 5.918 9.034 -5.754 1.00 62.84 73 THR A O 1
ATOM 579 N N . SER A 1 74 ? 7.277 7.834 -4.426 1.00 64.69 74 SER A N 1
ATOM 580 C CA . SER A 1 74 ? 6.575 6.552 -4.620 1.00 64.69 74 SER A CA 1
ATOM 581 C C . SER A 1 74 ? 5.120 6.614 -4.141 1.00 64.69 74 SER A C 1
ATOM 583 O O . SER A 1 74 ? 4.231 6.060 -4.782 1.00 64.69 74 SER A O 1
ATOM 585 N N . LEU A 1 75 ? 4.861 7.318 -3.035 1.00 71.06 75 LEU A N 1
ATOM 586 C CA . LEU A 1 75 ? 3.524 7.472 -2.467 1.00 71.06 75 LEU A CA 1
ATOM 587 C C . LEU A 1 75 ? 2.607 8.313 -3.364 1.00 71.06 75 LEU A C 1
ATOM 589 O O . LEU A 1 75 ? 1.479 7.906 -3.629 1.00 71.06 75 LEU A O 1
ATOM 593 N N . ILE A 1 76 ? 3.105 9.450 -3.864 1.00 70.88 76 ILE A N 1
ATOM 594 C CA . ILE A 1 76 ? 2.384 10.305 -4.823 1.00 70.88 76 ILE A CA 1
ATOM 595 C C . ILE A 1 76 ? 2.060 9.511 -6.091 1.00 70.88 76 ILE A C 1
ATOM 597 O O . ILE A 1 76 ? 0.969 9.624 -6.647 1.00 70.88 76 ILE A O 1
ATOM 601 N N . PHE A 1 77 ? 2.997 8.675 -6.532 1.00 67.94 77 PHE A N 1
ATOM 602 C CA . PHE A 1 77 ? 2.829 7.860 -7.723 1.00 67.94 77 PHE A CA 1
ATOM 603 C C . PHE A 1 77 ? 1.712 6.817 -7.570 1.00 67.94 77 PHE A C 1
ATOM 605 O O . PHE A 1 77 ? 0.820 6.716 -8.412 1.00 67.94 77 PHE A O 1
ATOM 612 N N . ILE A 1 78 ? 1.714 6.097 -6.446 1.00 71.19 78 ILE A N 1
ATOM 613 C CA . ILE A 1 78 ? 0.668 5.129 -6.087 1.00 71.19 78 ILE A CA 1
ATOM 614 C C . ILE A 1 78 ? -0.687 5.833 -5.924 1.00 71.19 78 ILE A C 1
ATOM 616 O O . ILE A 1 78 ? -1.702 5.333 -6.405 1.00 71.19 78 ILE A O 1
ATOM 620 N N . GLN A 1 79 ? -0.709 7.022 -5.311 1.00 74.94 79 GLN A N 1
ATOM 621 C CA . GLN A 1 79 ? -1.910 7.854 -5.195 1.00 74.94 79 GLN A CA 1
ATOM 622 C C . GLN A 1 79 ? -2.522 8.187 -6.554 1.00 74.94 79 GLN A C 1
ATOM 624 O O . GLN A 1 79 ? -3.724 8.020 -6.733 1.00 74.94 79 GLN A O 1
ATOM 629 N N . GLN A 1 80 ? -1.712 8.625 -7.519 1.00 68.25 80 GLN A N 1
ATOM 630 C CA . GLN A 1 80 ? -2.193 8.981 -8.855 1.00 68.25 80 GLN A CA 1
ATOM 631 C C . GLN A 1 80 ? -2.794 7.785 -9.599 1.00 68.25 80 GLN A C 1
ATOM 633 O O . GLN A 1 80 ? -3.811 7.930 -10.273 1.00 68.25 80 GLN A O 1
ATOM 638 N N . ILE A 1 81 ? -2.192 6.603 -9.463 1.00 66.88 81 ILE A N 1
ATOM 639 C CA . ILE A 1 81 ? -2.701 5.375 -10.085 1.00 66.88 81 ILE A CA 1
ATOM 640 C C . ILE A 1 81 ? -4.043 4.986 -9.467 1.00 66.88 81 ILE A C 1
ATOM 642 O O . ILE A 1 81 ? -5.019 4.792 -10.187 1.00 66.88 81 ILE A O 1
ATOM 646 N N . LEU A 1 82 ? -4.124 4.954 -8.137 1.00 66.88 82 LEU A N 1
ATOM 647 C CA . LEU A 1 82 ? -5.347 4.560 -7.438 1.00 66.88 82 LEU A CA 1
ATOM 648 C C . LEU A 1 82 ? -6.475 5.599 -7.570 1.00 66.88 82 LEU A C 1
ATOM 650 O O . LEU A 1 82 ? -7.641 5.218 -7.629 1.00 66.88 82 LEU A O 1
ATOM 654 N N . MET A 1 83 ? -6.162 6.896 -7.671 1.00 68.44 83 MET A N 1
ATOM 655 C CA . MET A 1 83 ? -7.161 7.936 -7.958 1.00 68.44 83 MET A CA 1
ATOM 656 C C . MET A 1 83 ? -7.732 7.826 -9.373 1.00 68.44 83 MET A C 1
ATOM 658 O O . MET A 1 83 ? -8.925 8.046 -9.555 1.00 68.44 83 MET A O 1
ATOM 662 N N . ASN A 1 84 ? -6.908 7.476 -10.363 1.00 57.62 84 ASN A N 1
ATOM 663 C CA . ASN A 1 84 ? -7.378 7.319 -11.739 1.00 57.62 84 ASN A CA 1
ATOM 664 C C . ASN A 1 84 ? -8.289 6.094 -11.911 1.00 57.62 84 ASN A C 1
ATOM 666 O O . ASN A 1 84 ? -9.198 6.143 -12.727 1.00 57.62 84 ASN A O 1
ATOM 670 N N . ILE A 1 85 ? -8.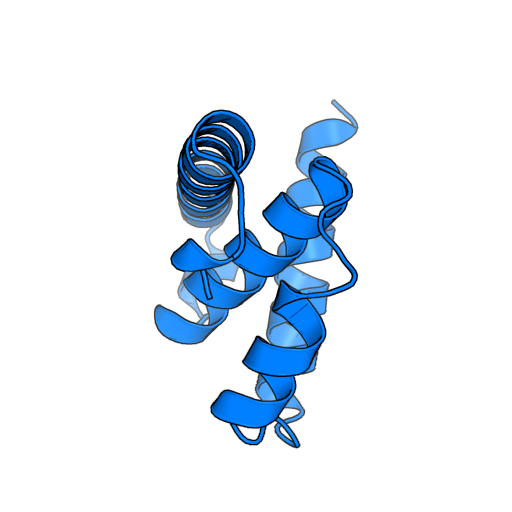094 5.037 -11.117 1.00 53.09 85 ILE A N 1
ATOM 671 C CA . ILE A 1 85 ? -8.921 3.818 -11.164 1.00 53.09 85 ILE A CA 1
ATOM 672 C C . ILE A 1 85 ? -10.312 4.036 -10.534 1.00 53.09 85 ILE A C 1
ATOM 674 O O . ILE A 1 85 ? -11.270 3.388 -10.934 1.00 53.09 85 ILE A O 1
ATOM 678 N N . ASN A 1 86 ? -10.451 4.970 -9.585 1.00 42.56 86 ASN A N 1
ATOM 679 C CA . ASN A 1 86 ? -11.737 5.303 -8.949 1.00 42.56 86 ASN A CA 1
ATOM 680 C C . ASN A 1 86 ? -12.557 6.377 -9.699 1.00 42.56 86 ASN A C 1
ATOM 682 O O . ASN A 1 86 ? -13.640 6.736 -9.237 1.00 42.56 86 ASN A O 1
ATOM 686 N N . CYS A 1 87 ? -12.040 6.921 -10.806 1.00 33.47 87 CYS A N 1
ATOM 687 C CA . CYS A 1 87 ? -12.716 7.931 -11.631 1.00 33.47 87 CYS A CA 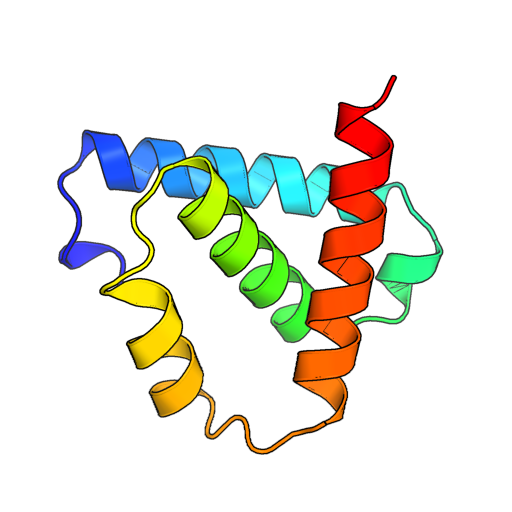1
ATOM 688 C C . CYS A 1 87 ? -13.317 7.364 -12.933 1.00 33.47 87 CYS A C 1
ATOM 690 O O . CYS A 1 87 ? -13.829 8.151 -13.733 1.00 33.47 87 CYS A O 1
ATOM 692 N N . GLU A 1 88 ? -13.260 6.045 -13.142 1.00 35.38 88 GLU A N 1
ATOM 693 C CA . GLU A 1 88 ? -13.969 5.337 -14.222 1.00 35.38 88 GLU A CA 1
ATOM 694 C C . GLU A 1 88 ? -15.285 4.714 -13.738 1.00 35.38 88 GLU A C 1
ATOM 696 O O . GLU A 1 88 ? -15.301 4.097 -12.647 1.00 35.38 88 GLU A O 1
#

pLDDT: mean 73.02, std 13.23, range [33.47, 92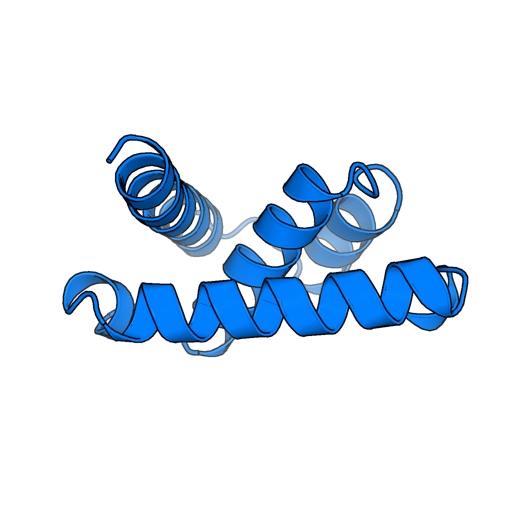.44]

Organism: NCBI:txid392030

Secondary structure (DSSP, 8-state):
-GGGS-HHHHHHHHHHHHHHHHHHHTSGGGGGS-HHHHHHHHHHHHHHHTT-TTTHHHHHHHHTT---HHHHHHHHHHHHHHHHHTT-